Protein AF-A0A024GS04-F1 (afdb_monomer_lite)

Organism: NCBI:txid65357

Foldseek 3Di:
DDDDDPPPPPPDPPPPPPCPVCLVVVLVVCCVPDCVVVVLVVLLVVLCVVVCLVVQLVVVVVVVCVVCPVDPDPPDPCVVSVPSNDRPVVSVVVSVVSSVVSSVVVVVVVVVVVVVPPPD

InterPro domains:
  IPR018783 Transcription factor, enhancer of yellow 2 [PF10163] (27-103)
  IPR038212 Transcription factor EnY2 superfamily [G3DSA:1.10.246.140] (15-108)

Secondary structure (DSSP, 8-state):
--------------TTTTSSTTHHHHHHHHHHHSTHHHHHHHHHHHHHHHTTHHHHHHHHHHHHHHHHTT-S---S-GGGHHHH-PPPHHHHHHHHHHHHHHHHHHHHHHHHHHHTTTT-

Structure (mmCIF, N/CA/C/O backbone):
data_AF-A0A024GS04-F1
#
_entry.id   AF-A0A024GS04-F1
#
loop_
_atom_site.group_PDB
_atom_site.id
_atom_site.type_symbol
_atom_site.label_atom_id
_atom_site.label_alt_id
_atom_site.label_comp_id
_atom_site.label_asym_id
_atom_site.label_entity_id
_atom_site.label_seq_id
_atom_site.pdbx_PDB_ins_code
_atom_site.Cartn_x
_atom_site.Cartn_y
_atom_site.Cartn_z
_atom_site.occupancy
_atom_site.B_iso_or_equiv
_atom_site.auth_seq_id
_atom_site.auth_comp_id
_atom_site.auth_asym_id
_atom_site.auth_atom_id
_atom_site.pdbx_PDB_model_num
ATOM 1 N N . MET A 1 1 ? 59.635 -40.521 -28.221 1.00 44.81 1 MET A N 1
ATOM 2 C CA . MET A 1 1 ? 59.311 -39.357 -29.072 1.00 44.81 1 MET A CA 1
ATOM 3 C C . MET A 1 1 ? 57.900 -38.934 -28.701 1.00 44.81 1 MET A C 1
ATOM 5 O O . MET A 1 1 ? 56.930 -39.487 -29.200 1.00 44.81 1 MET A O 1
ATOM 9 N N . GLU A 1 2 ? 57.829 -38.079 -27.688 1.00 46.34 2 GLU A N 1
ATOM 10 C CA . GLU A 1 2 ? 56.611 -37.582 -27.050 1.00 46.34 2 GLU A CA 1
ATOM 11 C C . GLU A 1 2 ? 55.987 -36.478 -27.910 1.00 46.34 2 GLU A C 1
ATOM 13 O O . GLU A 1 2 ? 56.706 -35.648 -28.467 1.00 46.34 2 GLU A O 1
ATOM 18 N N . ARG A 1 3 ? 54.655 -36.439 -28.002 1.00 50.28 3 ARG A N 1
ATOM 19 C CA . ARG A 1 3 ? 53.921 -35.240 -28.424 1.00 50.28 3 ARG A CA 1
ATOM 20 C C . ARG A 1 3 ? 52.741 -35.033 -27.483 1.00 50.28 3 ARG A C 1
ATOM 22 O O . ARG A 1 3 ? 51.678 -35.614 -27.665 1.00 50.28 3 ARG A O 1
ATOM 29 N N . ASN A 1 4 ? 52.986 -34.211 -26.468 1.00 45.47 4 ASN A N 1
ATOM 30 C CA . ASN A 1 4 ? 51.971 -33.580 -25.635 1.00 45.47 4 ASN A CA 1
ATOM 31 C C . ASN A 1 4 ? 51.207 -32.555 -26.486 1.00 45.47 4 ASN A C 1
ATOM 33 O O . ASN A 1 4 ? 51.800 -31.591 -26.966 1.00 45.47 4 ASN A O 1
ATOM 37 N N . LEU A 1 5 ? 49.903 -32.756 -26.672 1.00 49.78 5 LEU A N 1
ATOM 38 C CA . LEU A 1 5 ? 48.984 -31.735 -27.175 1.00 49.78 5 LEU A CA 1
ATOM 39 C C . LEU A 1 5 ? 48.305 -31.090 -25.966 1.00 49.78 5 LEU A C 1
ATOM 41 O O . LEU A 1 5 ? 47.252 -31.533 -25.518 1.00 49.78 5 LEU A O 1
ATOM 45 N N . ALA A 1 6 ? 48.940 -30.056 -25.417 1.00 47.25 6 ALA A N 1
ATOM 46 C CA . ALA A 1 6 ? 48.275 -29.135 -24.510 1.00 47.25 6 ALA A CA 1
ATOM 47 C C . ALA A 1 6 ? 47.351 -28.240 -25.352 1.00 47.25 6 ALA A C 1
ATOM 49 O O . ALA A 1 6 ? 47.810 -27.322 -26.028 1.00 47.25 6 ALA A O 1
ATOM 50 N N . MET A 1 7 ? 46.050 -28.542 -25.359 1.00 47.78 7 MET A N 1
ATOM 51 C CA . MET A 1 7 ? 45.036 -27.569 -25.765 1.00 47.78 7 MET A CA 1
ATOM 52 C C . MET A 1 7 ? 44.934 -26.530 -24.653 1.00 47.78 7 MET A C 1
ATOM 54 O O . MET A 1 7 ? 44.367 -26.772 -23.591 1.00 47.78 7 MET A O 1
ATOM 58 N N . GLU A 1 8 ? 45.530 -25.375 -24.911 1.00 43.69 8 GLU A N 1
ATOM 59 C CA . GLU A 1 8 ? 45.359 -24.156 -24.138 1.00 43.69 8 GLU A CA 1
ATOM 60 C C . GLU A 1 8 ? 43.928 -23.643 -24.375 1.00 43.69 8 GLU A C 1
ATOM 62 O O . GLU A 1 8 ? 43.640 -22.924 -25.335 1.00 43.69 8 GLU A O 1
ATOM 67 N N . SER A 1 9 ? 42.994 -24.081 -23.530 1.00 41.69 9 SER A N 1
ATOM 68 C CA . SER A 1 9 ? 41.671 -23.471 -23.430 1.00 41.69 9 SER A CA 1
ATOM 69 C C . SER A 1 9 ? 41.853 -22.052 -22.906 1.00 41.69 9 SER A C 1
ATOM 71 O O . SER A 1 9 ? 42.045 -21.837 -21.713 1.00 41.69 9 SER A O 1
ATOM 73 N N . LYS A 1 10 ? 41.823 -21.075 -23.816 1.00 41.59 10 LYS A N 1
ATOM 74 C CA . LYS A 1 10 ? 41.684 -19.658 -23.480 1.00 41.59 10 LYS A CA 1
ATOM 75 C C . LYS A 1 10 ? 40.369 -19.471 -22.729 1.00 41.59 10 LYS A C 1
ATOM 77 O O . LYS A 1 10 ? 39.312 -19.334 -23.340 1.00 41.59 10 LYS A O 1
ATOM 82 N N . GLU A 1 11 ? 40.444 -19.458 -21.406 1.00 42.25 11 GLU A N 1
ATOM 83 C CA . GLU A 1 11 ? 39.394 -18.920 -20.556 1.00 42.25 11 GLU A CA 1
ATOM 84 C C . GLU A 1 11 ? 39.272 -17.425 -20.873 1.00 42.25 11 GLU A C 1
ATOM 86 O O . GLU A 1 11 ? 40.066 -16.591 -20.438 1.00 42.25 11 GLU A O 1
ATOM 91 N N . HIS A 1 12 ? 38.297 -17.075 -21.709 1.00 39.81 12 HIS A N 1
ATOM 92 C CA . HIS A 1 12 ? 37.777 -15.718 -21.720 1.00 39.81 12 HIS A CA 1
ATOM 93 C C . HIS A 1 12 ? 37.108 -15.477 -20.365 1.00 39.81 12 HIS A C 1
ATOM 95 O O . HIS A 1 12 ? 36.200 -16.231 -20.011 1.00 39.81 12 HIS A O 1
ATOM 101 N N . PRO A 1 13 ? 37.509 -14.449 -19.597 1.00 42.88 13 PRO A N 1
ATOM 102 C CA . PRO A 1 13 ? 36.756 -14.075 -18.420 1.00 42.88 13 PRO A CA 1
ATOM 103 C C . PRO A 1 13 ? 35.409 -13.540 -18.905 1.00 42.88 13 PRO A C 1
ATOM 105 O O . PRO A 1 13 ? 35.319 -12.467 -19.503 1.00 42.88 13 PRO A O 1
ATOM 108 N N . THR A 1 14 ? 34.363 -14.332 -18.688 1.00 46.50 14 THR A N 1
ATOM 109 C CA . THR A 1 14 ? 32.972 -13.975 -18.944 1.00 46.50 14 THR A CA 1
ATOM 110 C C . THR A 1 14 ? 32.649 -12.691 -18.180 1.00 46.50 14 THR A C 1
ATOM 112 O O . THR A 1 14 ? 32.398 -12.698 -16.975 1.00 46.50 14 THR A O 1
ATOM 115 N N . SER A 1 15 ? 32.669 -11.565 -18.892 1.00 45.34 15 SER A N 1
ATOM 116 C CA . SER A 1 15 ? 32.318 -10.226 -18.411 1.00 45.34 15 SER A CA 1
ATOM 117 C C . SER A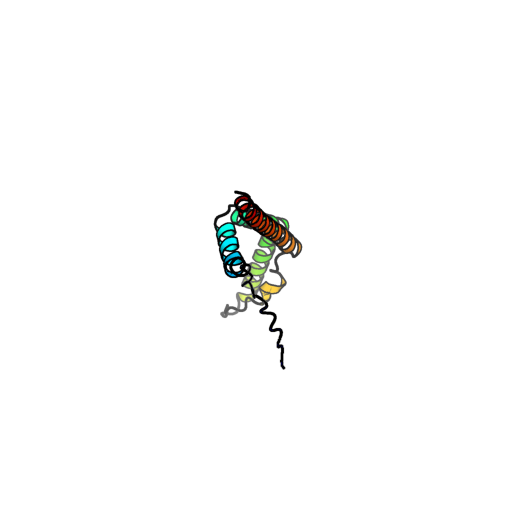 1 15 ? 30.797 -10.084 -18.212 1.00 45.34 15 SER A C 1
ATOM 119 O O . SER A 1 15 ? 30.175 -9.184 -18.769 1.00 45.34 15 SER A O 1
ATOM 121 N N . HIS A 1 16 ? 30.177 -10.975 -17.433 1.00 48.06 16 HIS A N 1
ATOM 122 C CA . HIS A 1 16 ? 28.743 -10.904 -17.111 1.00 48.06 16 HIS A CA 1
ATOM 123 C C . HIS A 1 16 ? 28.425 -10.587 -15.642 1.00 48.06 16 HIS A C 1
ATOM 125 O O . HIS A 1 16 ? 27.264 -10.378 -15.320 1.00 48.06 16 HIS A O 1
ATOM 131 N N . ASN A 1 17 ? 29.415 -10.443 -14.755 1.00 45.88 17 ASN A N 1
ATOM 132 C CA . ASN A 1 17 ? 29.158 -10.372 -13.305 1.00 45.88 17 ASN A CA 1
ATOM 133 C C . ASN A 1 17 ? 29.245 -8.977 -12.656 1.00 45.88 17 ASN A C 1
ATOM 135 O O . ASN A 1 17 ? 29.258 -8.876 -11.433 1.00 45.88 17 ASN A O 1
ATOM 139 N N . LEU A 1 18 ? 29.288 -7.888 -13.432 1.00 43.50 18 LEU A N 1
ATOM 140 C CA . LEU A 1 18 ? 29.292 -6.521 -12.873 1.00 43.50 18 LEU A CA 1
ATOM 141 C C . LEU A 1 18 ? 27.911 -5.841 -12.877 1.00 43.50 18 LEU A C 1
ATOM 143 O O . LEU A 1 18 ? 27.774 -4.754 -12.321 1.00 43.50 18 LEU A O 1
ATOM 147 N N . CYS A 1 19 ? 26.887 -6.452 -13.485 1.00 52.09 19 CYS A N 1
ATOM 148 C CA . CYS A 1 19 ? 25.543 -5.864 -13.551 1.00 52.09 19 CYS A CA 1
ATOM 149 C C . CYS A 1 19 ? 24.694 -6.158 -12.296 1.00 52.09 19 CYS A C 1
ATOM 151 O O . CYS A 1 19 ? 23.888 -5.319 -11.891 1.00 52.09 19 CYS A O 1
ATOM 153 N N . ASP A 1 20 ? 24.903 -7.308 -11.646 1.00 56.53 20 ASP A N 1
ATOM 154 C CA . ASP A 1 20 ? 23.989 -7.801 -10.605 1.00 56.53 20 ASP A CA 1
ATOM 155 C C . ASP A 1 20 ? 24.212 -7.185 -9.221 1.00 56.53 20 ASP A C 1
ATOM 157 O O . ASP A 1 20 ? 23.252 -6.933 -8.490 1.00 56.53 20 ASP A O 1
ATOM 161 N N . THR A 1 21 ? 25.454 -6.867 -8.850 1.00 60.59 21 THR A N 1
ATOM 162 C CA . THR A 1 21 ? 25.773 -6.337 -7.513 1.00 60.59 21 THR A CA 1
ATOM 163 C C . THR A 1 21 ? 25.258 -4.914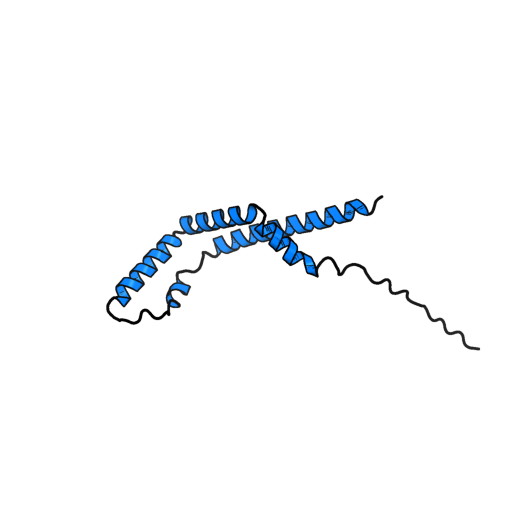 -7.269 1.00 60.59 21 THR A C 1
ATOM 165 O O . THR A 1 21 ? 25.076 -4.535 -6.113 1.00 60.59 21 THR A O 1
ATOM 168 N N . ASP A 1 22 ? 24.947 -4.146 -8.322 1.00 73.94 22 ASP A N 1
ATOM 169 C CA . ASP A 1 22 ? 24.417 -2.774 -8.214 1.00 73.94 22 ASP A CA 1
ATOM 170 C C . ASP A 1 22 ? 22.939 -2.648 -8.646 1.00 73.94 22 ASP A C 1
ATOM 172 O O . ASP A 1 22 ? 22.344 -1.568 -8.591 1.00 73.94 22 ASP A O 1
ATOM 176 N N . LEU A 1 23 ? 22.283 -3.742 -9.050 1.00 81.88 23 LEU A N 1
ATOM 177 C CA . LEU A 1 23 ? 20.903 -3.682 -9.540 1.00 81.88 23 LEU A CA 1
ATOM 178 C C . LEU A 1 23 ? 19.909 -3.308 -8.430 1.00 81.88 23 LEU A C 1
ATOM 180 O O . LEU A 1 23 ? 19.104 -2.388 -8.598 1.00 81.88 23 LEU A O 1
ATOM 184 N N . ALA A 1 24 ? 19.981 -3.970 -7.274 1.00 83.81 24 ALA A N 1
ATOM 185 C CA . ALA A 1 24 ? 19.060 -3.718 -6.164 1.00 83.81 24 ALA A CA 1
ATOM 186 C C . ALA A 1 24 ? 19.180 -2.290 -5.580 1.00 83.81 24 ALA A C 1
ATOM 188 O O . ALA A 1 24 ? 18.142 -1.630 -5.424 1.00 83.81 24 ALA A O 1
ATOM 189 N N . PRO A 1 25 ? 20.386 -1.738 -5.319 1.00 87.75 25 PRO A N 1
ATOM 190 C CA . PRO A 1 25 ? 20.543 -0.337 -4.922 1.00 87.75 25 PRO A CA 1
ATOM 191 C C . PRO A 1 25 ? 20.007 0.649 -5.967 1.00 87.75 25 PRO A C 1
ATOM 193 O O . PRO A 1 25 ? 19.317 1.612 -5.614 1.00 87.75 25 PRO A O 1
ATOM 196 N N . ARG A 1 26 ? 20.256 0.405 -7.261 1.00 86.75 26 ARG A N 1
ATOM 197 C CA . ARG A 1 26 ? 19.763 1.256 -8.357 1.00 86.75 26 ARG A CA 1
ATOM 198 C C . ARG A 1 26 ? 18.243 1.227 -8.478 1.00 86.75 26 ARG A C 1
ATOM 200 O O . ARG A 1 26 ? 17.634 2.292 -8.605 1.00 86.75 26 ARG A O 1
ATOM 207 N N . LEU A 1 27 ? 17.626 0.048 -8.403 1.00 88.62 27 LEU A N 1
ATOM 208 C CA . LEU A 1 27 ? 16.169 -0.112 -8.395 1.00 88.62 27 LEU A CA 1
ATOM 209 C C . LEU A 1 27 ? 15.548 0.562 -7.173 1.00 88.62 27 LEU A C 1
ATOM 211 O O . LEU A 1 27 ? 14.568 1.290 -7.313 1.00 88.62 27 LEU A O 1
ATOM 215 N N . THR A 1 28 ? 16.162 0.403 -5.999 1.00 89.56 28 THR A N 1
ATOM 216 C CA . THR A 1 28 ? 15.726 1.071 -4.767 1.00 89.56 28 THR A CA 1
ATOM 217 C C . THR A 1 28 ? 15.777 2.585 -4.929 1.00 89.56 28 THR A C 1
ATOM 219 O O . THR A 1 28 ? 14.782 3.267 -4.687 1.00 89.56 28 THR A O 1
ATOM 222 N N . ARG A 1 29 ? 16.899 3.136 -5.410 1.00 90.06 2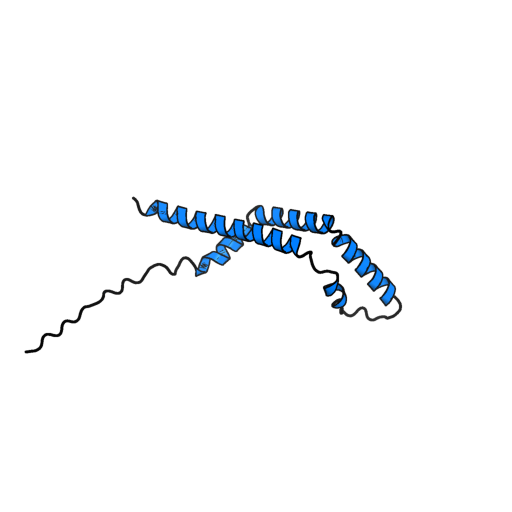9 ARG A N 1
ATOM 223 C CA . ARG A 1 29 ? 17.025 4.575 -5.673 1.00 90.06 29 ARG A CA 1
ATOM 224 C C . ARG A 1 29 ? 15.968 5.049 -6.670 1.00 90.06 29 ARG A C 1
ATOM 226 O O . ARG A 1 29 ? 15.295 6.034 -6.385 1.00 90.06 29 ARG A O 1
ATOM 233 N N . ARG A 1 30 ? 15.781 4.347 -7.794 1.00 89.62 30 ARG A N 1
ATOM 234 C CA . ARG A 1 30 ? 14.747 4.681 -8.790 1.00 89.62 30 ARG A CA 1
ATOM 235 C C . ARG A 1 30 ? 13.347 4.644 -8.200 1.00 89.62 30 ARG A C 1
ATOM 237 O O . ARG A 1 30 ? 12.555 5.538 -8.465 1.00 89.62 30 ARG A O 1
ATOM 244 N N . PHE A 1 31 ? 13.036 3.641 -7.390 1.00 91.75 31 PHE A N 1
ATOM 245 C CA . PHE A 1 31 ? 11.746 3.548 -6.726 1.00 91.75 31 PHE A CA 1
ATOM 246 C C . PHE A 1 31 ? 11.513 4.747 -5.800 1.00 91.75 31 PHE A C 1
ATOM 248 O O . PHE A 1 31 ? 10.460 5.381 -5.874 1.00 91.75 31 PHE A O 1
ATOM 255 N N . LEU A 1 32 ? 12.516 5.098 -4.987 1.00 89.88 32 LEU A N 1
ATOM 256 C CA . LEU A 1 32 ? 12.460 6.213 -4.042 1.00 89.88 32 LEU A CA 1
ATOM 257 C C . LEU A 1 32 ? 12.335 7.582 -4.722 1.00 89.88 32 LEU A C 1
ATOM 259 O O . LEU A 1 32 ? 11.665 8.451 -4.166 1.00 89.88 32 LEU A O 1
ATOM 263 N N . THR A 1 33 ? 12.968 7.781 -5.883 1.00 90.56 33 THR A N 1
ATOM 264 C CA . THR A 1 33 ? 12.903 9.043 -6.640 1.00 90.56 33 THR A CA 1
ATOM 265 C C . THR A 1 33 ? 11.733 9.107 -7.620 1.00 90.56 33 THR A C 1
ATOM 267 O O . THR A 1 33 ? 11.369 10.192 -8.066 1.00 90.56 33 THR A O 1
ATOM 270 N N . SER A 1 34 ? 11.123 7.972 -7.963 1.00 90.31 34 SER A N 1
ATOM 271 C CA . SER A 1 34 ? 9.935 7.930 -8.815 1.00 90.31 34 SER A CA 1
ATOM 272 C C . SER A 1 34 ? 8.665 8.339 -8.062 1.00 90.31 34 SER A C 1
ATOM 274 O O . SER A 1 34 ? 8.530 8.144 -6.852 1.00 90.31 34 SER A O 1
ATOM 276 N N . ASN A 1 35 ? 7.649 8.780 -8.809 1.00 93.50 35 ASN A N 1
ATOM 277 C CA . ASN A 1 35 ? 6.309 8.987 -8.253 1.00 93.50 35 ASN A CA 1
ATOM 278 C C . ASN A 1 35 ? 5.623 7.662 -7.842 1.00 93.50 35 ASN A C 1
ATOM 280 O O . ASN A 1 35 ? 4.587 7.674 -7.177 1.00 93.50 35 ASN A O 1
ATOM 284 N N . LYS A 1 36 ? 6.192 6.499 -8.202 1.00 92.88 36 LYS A N 1
ATOM 285 C CA . LYS A 1 36 ? 5.587 5.186 -7.936 1.00 92.88 36 LYS A CA 1
ATOM 286 C C . LYS A 1 36 ? 5.436 4.921 -6.442 1.00 92.88 36 LYS A C 1
ATOM 288 O O . LYS A 1 36 ? 4.404 4.405 -6.022 1.00 92.88 36 LYS A O 1
ATOM 293 N N . ARG A 1 37 ? 6.408 5.336 -5.623 1.00 91.94 37 ARG A N 1
ATOM 294 C CA . ARG A 1 37 ? 6.319 5.227 -4.160 1.00 91.94 37 ARG A CA 1
ATOM 295 C C . ARG A 1 37 ? 5.124 6.001 -3.601 1.00 91.94 37 ARG A C 1
ATOM 297 O O . ARG A 1 37 ? 4.412 5.483 -2.743 1.00 91.94 37 ARG A O 1
ATOM 304 N N . LEU A 1 38 ? 4.901 7.229 -4.075 1.00 94.19 38 LEU A N 1
ATOM 305 C CA . LEU A 1 38 ? 3.773 8.059 -3.641 1.00 94.19 38 LEU A CA 1
ATOM 306 C C . LEU A 1 38 ? 2.439 7.453 -4.084 1.00 94.19 38 LEU A C 1
ATOM 308 O O . LEU A 1 38 ? 1.518 7.372 -3.277 1.00 94.19 38 LEU A O 1
ATOM 312 N N . GLN A 1 39 ? 2.367 6.950 -5.318 1.00 95.88 39 GLN A N 1
ATOM 313 C CA . GLN A 1 39 ? 1.188 6.250 -5.831 1.00 95.88 39 GLN A CA 1
ATOM 314 C C . GLN A 1 39 ? 0.852 5.000 -5.009 1.00 95.88 39 GLN A C 1
ATOM 316 O O . GLN A 1 39 ? -0.293 4.827 -4.608 1.00 95.88 39 GLN A O 1
ATOM 321 N N . LEU A 1 40 ? 1.840 4.148 -4.708 1.00 95.50 40 LEU A N 1
ATOM 322 C CA . LEU A 1 40 ? 1.622 2.944 -3.899 1.00 95.50 40 LEU A CA 1
ATOM 323 C C . LEU A 1 40 ? 1.241 3.278 -2.455 1.00 95.50 40 LEU A C 1
ATOM 325 O O . LEU A 1 40 ? 0.394 2.605 -1.877 1.00 95.50 40 LEU A O 1
ATOM 329 N N . LYS A 1 41 ? 1.811 4.345 -1.882 1.00 94.25 41 LYS A N 1
ATOM 330 C CA . LYS A 1 41 ? 1.399 4.849 -0.565 1.00 94.25 41 LYS A CA 1
ATOM 331 C C . LYS A 1 41 ? -0.056 5.330 -0.576 1.00 94.25 41 LYS A C 1
ATOM 333 O O . LYS A 1 41 ? -0.781 5.070 0.381 1.00 94.25 41 LYS A O 1
ATOM 338 N N . GLY A 1 42 ? -0.468 6.031 -1.634 1.00 96.12 42 GLY A N 1
ATOM 339 C CA . GLY A 1 42 ? -1.851 6.468 -1.833 1.00 96.12 42 GLY A CA 1
ATOM 340 C C . GLY A 1 42 ? -2.810 5.284 -1.917 1.00 96.12 42 GLY A C 1
ATOM 341 O O . GLY A 1 42 ? -3.755 5.221 -1.139 1.00 96.12 42 GLY A O 1
ATOM 342 N N . LEU A 1 43 ? -2.490 4.310 -2.770 1.00 95.62 43 LEU A N 1
ATOM 343 C CA . LEU A 1 43 ? -3.270 3.085 -2.933 1.00 95.62 43 LEU A CA 1
ATOM 344 C C . LEU A 1 43 ? -3.393 2.293 -1.626 1.00 95.62 43 LEU A C 1
ATOM 346 O O . LEU A 1 43 ? -4.487 1.881 -1.264 1.00 95.62 43 LEU A O 1
ATOM 350 N N . LEU A 1 44 ? -2.291 2.101 -0.889 1.00 95.31 44 LEU A N 1
ATOM 351 C CA . LEU A 1 44 ? -2.337 1.432 0.414 1.00 95.31 44 LEU A CA 1
ATOM 352 C C . LEU A 1 44 ? -3.328 2.138 1.343 1.00 95.31 44 LEU A C 1
ATOM 354 O O . LEU A 1 44 ? -4.163 1.488 1.960 1.00 95.31 44 LEU A O 1
ATOM 358 N N . LYS A 1 45 ? -3.254 3.471 1.432 1.00 94.94 45 LYS A N 1
ATOM 359 C CA . LYS A 1 45 ? -4.157 4.250 2.283 1.00 94.94 45 LYS A CA 1
ATOM 360 C C . LYS A 1 45 ? -5.617 4.087 1.855 1.00 94.94 45 LYS A C 1
ATOM 362 O O . LYS A 1 45 ? -6.462 3.899 2.720 1.00 94.94 45 LYS A O 1
ATOM 367 N N . GLU A 1 46 ? -5.896 4.158 0.558 1.00 96.44 46 GLU A N 1
ATOM 368 C CA . GLU A 1 46 ? -7.235 3.961 -0.007 1.00 96.44 46 GLU A CA 1
ATOM 369 C C . GLU A 1 46 ? -7.793 2.586 0.368 1.00 96.44 46 GLU A C 1
ATOM 371 O O . GLU A 1 46 ? -8.839 2.515 1.006 1.00 96.44 46 GLU A O 1
ATOM 376 N N . ARG A 1 47 ? -7.039 1.508 0.120 1.00 95.75 47 ARG A N 1
ATOM 377 C CA . ARG A 1 47 ? -7.455 0.150 0.495 1.00 95.75 47 ARG A CA 1
ATOM 378 C C . ARG A 1 47 ? -7.684 0.003 1.994 1.00 95.75 47 ARG A C 1
ATOM 380 O O . ARG A 1 47 ? -8.691 -0.555 2.410 1.00 95.75 47 ARG A O 1
ATOM 387 N N . LEU A 1 48 ? -6.782 0.516 2.829 1.00 93.69 48 LEU A N 1
ATOM 388 C CA . LEU A 1 48 ? -6.948 0.442 4.285 1.00 93.69 48 LEU A CA 1
ATOM 389 C C . LEU A 1 48 ? -8.208 1.174 4.776 1.00 93.69 48 LEU A C 1
ATOM 391 O O . LEU A 1 48 ? -8.791 0.750 5.770 1.00 93.69 48 LEU A O 1
ATOM 395 N N . ILE A 1 49 ? -8.626 2.244 4.094 1.00 93.88 49 ILE A N 1
ATOM 396 C CA . ILE A 1 49 ? -9.892 2.938 4.371 1.00 93.88 49 ILE A CA 1
ATOM 397 C C . ILE A 1 49 ? -11.079 2.101 3.881 1.00 93.88 49 ILE A C 1
ATOM 399 O O . ILE A 1 49 ? -12.026 1.909 4.635 1.00 93.88 49 ILE A O 1
ATOM 403 N N . GLU A 1 50 ? -11.027 1.572 2.656 1.00 94.62 50 GLU A N 1
ATOM 404 C CA . GLU A 1 50 ? -12.100 0.741 2.081 1.00 94.62 50 GLU A CA 1
ATOM 405 C C . GLU A 1 50 ? -12.412 -0.487 2.943 1.00 94.62 50 GLU A C 1
ATOM 407 O O . GLU A 1 50 ? -13.575 -0.821 3.155 1.00 94.62 50 GLU A O 1
ATOM 412 N N . TYR A 1 51 ? -11.380 -1.136 3.486 1.00 92.44 51 TYR A N 1
ATOM 413 C CA . TYR A 1 51 ? -11.538 -2.282 4.382 1.00 92.44 51 TYR A CA 1
ATOM 414 C C . TYR A 1 51 ? -11.881 -1.891 5.829 1.00 92.44 51 TYR A C 1
ATOM 416 O O . TYR A 1 51 ? -11.966 -2.770 6.685 1.00 92.44 51 TYR A O 1
ATOM 424 N N . GLY A 1 52 ? -12.033 -0.597 6.136 1.00 91.44 52 GLY A N 1
ATOM 425 C CA . GLY A 1 52 ? -12.280 -0.107 7.496 1.00 91.44 52 GLY A CA 1
ATOM 426 C C . GLY A 1 52 ? -11.163 -0.457 8.484 1.00 91.44 52 GLY A C 1
ATOM 427 O O . GLY A 1 52 ? -11.386 -0.507 9.694 1.00 91.44 52 GLY A O 1
ATOM 428 N N . TRP A 1 53 ? -9.954 -0.743 7.987 1.00 91.69 53 TRP A N 1
ATOM 429 C CA . TRP A 1 53 ? -8.841 -1.206 8.812 1.00 91.69 53 TRP A CA 1
ATOM 430 C C . TRP A 1 53 ? -8.418 -0.119 9.801 1.00 91.69 53 TRP A C 1
ATOM 432 O O . TRP A 1 53 ? -8.208 -0.398 10.977 1.00 91.69 53 TRP A O 1
ATOM 442 N N . ILE A 1 54 ? -8.365 1.142 9.357 1.00 88.62 54 ILE A N 1
ATOM 443 C CA . ILE A 1 54 ? -7.990 2.281 10.210 1.00 88.62 54 ILE A CA 1
ATOM 444 C C . ILE A 1 54 ? -8.976 2.437 11.377 1.00 88.62 54 ILE A C 1
ATOM 446 O O . ILE A 1 54 ? -8.569 2.692 12.513 1.00 88.62 54 ILE A O 1
ATOM 450 N N . GLU A 1 55 ? -10.267 2.290 11.108 1.00 90.12 55 GLU A N 1
ATOM 451 C CA . GLU A 1 55 ? -11.345 2.343 12.090 1.00 90.12 55 GLU A CA 1
ATOM 452 C C . GLU A 1 55 ? -11.253 1.163 13.063 1.00 90.12 55 GLU A C 1
ATOM 454 O O . GLU A 1 55 ? -11.370 1.373 14.270 1.00 90.12 55 GLU A O 1
ATOM 459 N N . GLY A 1 56 ? -10.949 -0.038 12.561 1.00 88.19 56 GLY A N 1
ATOM 460 C CA . GLY A 1 56 ? -10.692 -1.229 13.373 1.00 88.19 56 GL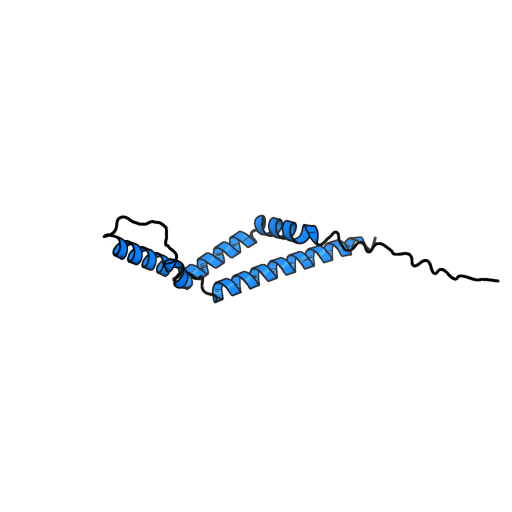Y A CA 1
ATOM 461 C C . GLY A 1 56 ? -9.546 -1.029 14.368 1.00 88.19 56 GLY A C 1
ATOM 462 O O . GLY A 1 56 ? -9.727 -1.253 15.565 1.00 88.19 56 GLY A O 1
ATOM 463 N N . ILE A 1 57 ? -8.402 -0.499 13.913 1.00 86.75 57 ILE A N 1
ATOM 464 C CA . ILE A 1 57 ? -7.270 -0.154 14.793 1.00 86.75 57 ILE A CA 1
ATOM 465 C C . ILE A 1 57 ? -7.685 0.869 15.852 1.00 86.75 57 ILE A C 1
ATOM 467 O O . ILE A 1 57 ? -7.364 0.718 17.030 1.00 86.75 57 ILE A O 1
ATOM 471 N N . LYS A 1 58 ? -8.404 1.928 15.455 1.00 86.94 58 LYS A N 1
ATOM 472 C CA . LYS A 1 58 ? -8.864 2.967 16.391 1.00 86.94 58 LYS A CA 1
ATOM 473 C C . LYS A 1 58 ? -9.798 2.395 17.458 1.00 86.94 58 LYS A C 1
ATOM 475 O O . LYS A 1 58 ? -9.650 2.749 18.627 1.00 86.94 58 LYS A O 1
ATOM 480 N N . ALA A 1 59 ? -10.738 1.534 17.068 1.00 86.44 59 ALA A N 1
ATOM 481 C CA . ALA A 1 59 ? -11.664 0.881 17.985 1.00 86.44 59 ALA A CA 1
ATOM 482 C C . ALA A 1 59 ? -10.916 -0.013 18.982 1.00 86.44 59 ALA A C 1
ATOM 484 O O . ALA A 1 59 ? -11.133 0.110 20.185 1.00 86.44 59 ALA A O 1
ATOM 485 N N . GLN A 1 60 ? -9.960 -0.810 18.503 1.00 84.00 60 GLN A N 1
ATOM 486 C CA . GLN A 1 60 ? -9.149 -1.679 19.353 1.00 84.00 60 GLN A CA 1
ATOM 487 C C . GLN A 1 60 ? -8.273 -0.886 20.334 1.00 84.00 60 GLN A C 1
ATOM 489 O O . GLN A 1 60 ? -8.194 -1.217 21.514 1.00 84.00 60 GLN A O 1
ATOM 494 N N . CYS A 1 61 ? -7.642 0.200 19.880 1.00 83.31 61 CYS A N 1
ATOM 495 C CA . CYS A 1 61 ? -6.883 1.091 20.759 1.00 83.31 61 CYS A CA 1
ATOM 496 C C . CYS A 1 61 ? -7.769 1.718 21.844 1.00 83.31 61 CYS A C 1
ATOM 498 O O . CYS A 1 61 ? -7.319 1.900 22.977 1.00 83.31 61 CYS A O 1
ATOM 500 N N . LYS A 1 62 ? -9.019 2.055 21.509 1.00 84.81 62 LYS A N 1
ATOM 501 C CA . LYS A 1 62 ? -9.989 2.589 22.468 1.00 84.81 62 LYS A CA 1
ATOM 502 C C . LYS A 1 62 ? -10.390 1.532 23.500 1.00 84.81 62 LYS A C 1
ATOM 504 O O . LYS A 1 62 ? -10.301 1.808 24.688 1.00 84.81 62 LYS A O 1
ATOM 509 N N . GLU A 1 63 ? -10.742 0.329 23.059 1.00 83.31 63 GLU A N 1
ATOM 510 C CA . GLU A 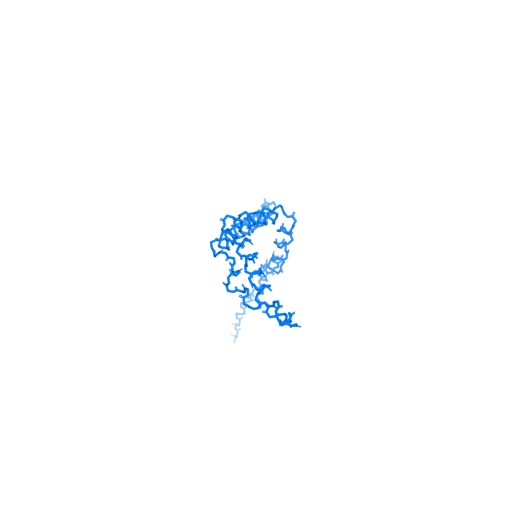1 63 ? -11.076 -0.795 23.944 1.00 83.31 63 GLU A CA 1
ATOM 511 C C . GLU A 1 63 ? -9.918 -1.137 24.888 1.00 83.31 63 GLU A C 1
ATOM 513 O O . GLU A 1 63 ? -10.110 -1.304 26.093 1.00 83.31 63 GLU A O 1
ATOM 518 N N . MET A 1 64 ? -8.692 -1.163 24.359 1.00 80.25 64 MET A N 1
ATOM 519 C CA . MET A 1 64 ? -7.491 -1.365 25.157 1.00 80.25 64 MET A CA 1
ATOM 520 C C . MET A 1 64 ? -7.373 -0.271 26.225 1.00 80.25 64 MET A C 1
ATOM 522 O O . MET A 1 64 ? -7.237 -0.571 27.407 1.00 80.25 64 MET A O 1
ATOM 526 N N . LYS A 1 65 ? -7.510 1.002 25.843 1.00 78.38 65 LYS A N 1
ATOM 527 C CA . LYS A 1 65 ? -7.474 2.121 26.791 1.00 78.38 65 LYS A CA 1
ATOM 528 C C . LYS A 1 65 ? -8.524 1.982 27.902 1.00 78.38 65 LYS A C 1
ATOM 530 O O . LYS A 1 65 ? -8.170 2.155 29.065 1.00 78.38 65 LYS A O 1
ATOM 535 N N . ASP A 1 66 ? -9.762 1.643 27.553 1.00 78.81 66 ASP A N 1
ATOM 536 C CA . ASP A 1 66 ? -10.877 1.499 28.500 1.00 78.81 66 ASP A CA 1
ATOM 537 C C . ASP A 1 66 ? -10.688 0.281 29.432 1.00 78.81 66 ASP A C 1
ATOM 539 O O . ASP A 1 66 ? -11.090 0.300 30.595 1.00 78.81 66 ASP A O 1
ATOM 543 N N . THR A 1 67 ? -10.003 -0.765 28.960 1.00 74.38 67 THR A N 1
ATOM 544 C CA . THR A 1 67 ? -9.661 -1.950 29.767 1.00 74.38 67 THR A CA 1
ATOM 545 C C . THR A 1 67 ? -8.529 -1.661 30.760 1.00 74.38 67 THR A C 1
ATOM 547 O O . THR A 1 67 ? -8.531 -2.166 31.882 1.00 74.38 67 THR A O 1
ATOM 550 N N . PHE A 1 68 ? -7.559 -0.824 30.378 1.00 70.62 68 PHE A N 1
ATOM 551 C CA . PHE A 1 68 ? -6.363 -0.541 31.181 1.00 70.62 68 PHE A CA 1
ATOM 552 C C . PHE A 1 68 ? -6.499 0.649 32.145 1.00 70.62 68 PHE A C 1
ATOM 554 O O . PHE A 1 68 ? -5.603 0.863 32.963 1.00 70.62 68 PHE A O 1
ATOM 561 N N . THR A 1 69 ? -7.613 1.391 32.140 1.00 59.72 69 THR A N 1
ATOM 562 C CA . THR A 1 69 ? -7.851 2.538 33.046 1.00 59.72 69 THR A CA 1
ATOM 563 C C . THR A 1 69 ? -7.859 2.224 34.557 1.00 59.72 69 THR A C 1
ATOM 565 O O . THR A 1 69 ? -8.039 3.138 35.356 1.00 59.72 69 THR A O 1
ATOM 568 N N . GLY A 1 70 ? -7.604 0.978 34.980 1.00 57.00 70 GLY A N 1
ATOM 569 C CA . GLY A 1 70 ? -7.442 0.580 36.386 1.00 57.00 70 GLY A CA 1
ATOM 570 C C . GLY A 1 70 ? -6.032 0.138 36.810 1.00 57.00 70 GLY A C 1
ATOM 571 O O . GLY A 1 70 ? -5.838 -0.195 37.976 1.00 57.00 70 GLY A O 1
ATOM 572 N N . THR A 1 71 ? -5.034 0.086 35.918 1.00 53.56 71 THR A N 1
ATOM 573 C CA . THR A 1 71 ? -3.698 -0.444 36.261 1.00 53.56 71 THR A CA 1
ATOM 574 C C . THR A 1 71 ? -2.591 0.406 35.640 1.00 53.56 71 THR A C 1
ATOM 576 O O . THR A 1 71 ? -2.463 0.500 34.424 1.00 53.56 71 THR A O 1
ATOM 579 N N . THR A 1 72 ? -1.761 1.016 36.489 1.00 55.56 72 THR A N 1
ATOM 580 C CA . THR A 1 72 ? -0.689 1.986 36.175 1.00 55.56 72 THR A CA 1
ATOM 581 C C . THR A 1 72 ? 0.517 1.396 35.413 1.00 55.56 72 THR A C 1
ATOM 583 O O . THR A 1 72 ? 1.639 1.872 35.554 1.00 55.56 72 THR A O 1
ATOM 586 N N . GLN A 1 73 ? 0.326 0.356 34.600 1.00 54.75 73 GLN A N 1
ATOM 587 C CA . GLN A 1 73 ? 1.372 -0.253 33.773 1.00 54.75 73 GLN A CA 1
ATOM 588 C C . GLN A 1 73 ? 0.930 -0.332 32.307 1.00 54.75 73 GLN A C 1
ATOM 590 O O . GLN A 1 73 ? 0.676 -1.402 31.765 1.00 54.75 73 GLN A O 1
ATOM 595 N N . MET A 1 74 ? 0.916 0.812 31.616 1.00 54.97 74 MET A N 1
ATOM 596 C CA . MET A 1 74 ? 1.039 0.831 30.150 1.00 54.97 74 MET A CA 1
ATOM 597 C C . MET A 1 74 ? 2.510 0.624 29.752 1.00 54.97 74 MET A C 1
ATOM 599 O O . MET A 1 74 ? 3.126 1.472 29.113 1.00 54.97 74 MET A O 1
ATOM 603 N N . THR A 1 75 ? 3.125 -0.487 30.152 1.00 50.09 75 THR A N 1
ATOM 604 C CA . THR A 1 75 ? 4.439 -0.872 29.623 1.00 50.09 75 THR A CA 1
ATOM 605 C C . THR A 1 75 ? 4.235 -1.791 28.428 1.00 50.09 75 THR A C 1
ATOM 607 O O . THR A 1 75 ? 4.071 -2.995 28.579 1.00 50.09 75 THR A O 1
ATOM 610 N N . ALA A 1 76 ? 4.228 -1.178 27.243 1.00 52.00 76 ALA A N 1
ATOM 611 C CA . ALA A 1 76 ? 4.779 -1.700 25.989 1.00 52.00 76 ALA A CA 1
ATOM 612 C C . ALA A 1 76 ? 4.310 -3.061 25.427 1.00 52.00 76 ALA A C 1
ATOM 614 O O . ALA A 1 76 ? 4.801 -3.458 24.374 1.00 52.00 76 ALA A O 1
ATOM 615 N N . ASN A 1 77 ? 3.337 -3.754 26.017 1.00 50.28 77 ASN A N 1
ATOM 616 C CA . ASN A 1 77 ? 2.859 -5.035 25.487 1.00 50.28 77 ASN A CA 1
ATOM 617 C C . ASN A 1 77 ? 1.673 -4.842 24.528 1.00 50.28 77 ASN A C 1
ATOM 619 O O . ASN A 1 77 ? 0.596 -5.400 24.709 1.00 50.28 77 ASN A O 1
ATOM 623 N N . CYS A 1 78 ? 1.900 -4.076 23.457 1.00 52.53 78 CYS A N 1
ATOM 624 C CA . CYS A 1 78 ? 0.994 -3.954 22.303 1.00 52.53 78 CYS A CA 1
ATOM 625 C C . CYS A 1 78 ? 0.952 -5.225 21.427 1.00 52.53 78 CYS A C 1
ATOM 627 O O . CYS A 1 78 ? 0.428 -5.200 20.316 1.00 52.53 78 CYS A O 1
ATOM 629 N N . SER A 1 79 ? 1.493 -6.351 21.894 1.00 52.44 79 SER A N 1
ATOM 630 C CA . SER A 1 79 ? 1.511 -7.616 21.154 1.00 52.44 79 SER A CA 1
ATOM 631 C C . SER A 1 79 ? 0.103 -8.133 20.821 1.00 52.44 79 SER A C 1
ATOM 633 O O . SER A 1 79 ? -0.057 -8.854 19.842 1.00 52.44 79 SER A O 1
ATOM 635 N N . SER A 1 80 ? -0.929 -7.733 21.575 1.00 52.88 80 SER A N 1
ATOM 636 C CA . SER A 1 80 ? -2.335 -8.084 21.311 1.00 52.88 80 SER A CA 1
ATOM 637 C C . SER A 1 80 ? -2.992 -7.266 20.191 1.00 52.88 80 SER A C 1
ATOM 639 O O . SER A 1 80 ? -3.969 -7.730 19.604 1.00 52.88 80 SER A O 1
ATOM 641 N N . LEU A 1 81 ? -2.441 -6.102 19.817 1.00 54.28 81 LEU A N 1
ATOM 642 C CA . LEU A 1 81 ? -2.872 -5.382 18.610 1.00 54.28 81 LEU A CA 1
ATOM 643 C C . LEU A 1 81 ? -2.537 -6.178 17.342 1.00 54.28 81 LEU A C 1
ATOM 645 O O . LEU A 1 81 ? -3.293 -6.142 16.380 1.00 54.28 81 LEU A O 1
ATOM 649 N N . SER A 1 82 ? -1.460 -6.966 17.374 1.00 54.66 82 SER A N 1
ATOM 650 C CA . SER A 1 82 ? -0.903 -7.699 16.229 1.00 54.66 82 SER A CA 1
ATOM 651 C C . SER A 1 82 ? -1.911 -8.574 15.466 1.00 54.66 82 SER A C 1
ATOM 653 O O . SER A 1 82 ? -1.875 -8.626 14.240 1.00 54.66 82 SER A O 1
ATOM 655 N N . VAL A 1 83 ? -2.838 -9.242 16.165 1.00 52.94 83 VAL A N 1
ATOM 656 C CA . VAL A 1 83 ? -3.726 -10.243 15.540 1.00 52.94 83 VAL A CA 1
ATOM 657 C C . VAL A 1 83 ? -4.876 -9.593 14.760 1.00 52.94 83 VAL A C 1
ATOM 659 O O . VAL A 1 83 ? -5.230 -10.062 13.682 1.00 52.94 83 VAL A O 1
ATOM 662 N N . VAL A 1 84 ? -5.425 -8.483 15.262 1.00 52.56 84 VAL A N 1
ATOM 663 C CA . VAL A 1 84 ? -6.527 -7.742 14.612 1.00 52.56 84 VAL A CA 1
ATOM 664 C C . VAL A 1 84 ? -5.990 -6.664 13.660 1.00 52.56 84 VAL A C 1
ATOM 666 O O . VAL A 1 84 ? -6.648 -6.301 12.691 1.00 52.56 84 VAL A O 1
ATOM 669 N N . ALA A 1 85 ? -4.755 -6.203 13.876 1.00 64.94 85 ALA A N 1
ATOM 670 C CA . ALA A 1 85 ? -4.116 -5.151 13.094 1.00 64.94 85 ALA A CA 1
ATOM 671 C C . ALA A 1 85 ? -3.399 -5.627 11.826 1.00 64.94 85 ALA A C 1
ATOM 673 O O . ALA A 1 85 ? -2.679 -4.845 11.204 1.00 64.94 85 ALA A O 1
ATOM 674 N N . SER A 1 86 ? -3.546 -6.885 11.415 1.00 80.50 86 SER A N 1
ATOM 675 C CA . SER A 1 86 ? -2.918 -7.330 10.170 1.00 80.50 86 SER A CA 1
ATOM 676 C C . SER A 1 86 ? -3.558 -6.625 8.969 1.00 80.50 86 SER A C 1
ATOM 678 O O . SER A 1 86 ? -4.776 -6.469 8.880 1.00 80.50 86 SER A O 1
ATOM 680 N N . VAL A 1 87 ? -2.726 -6.110 8.062 1.00 87.69 87 VAL A N 1
ATOM 681 C CA . VAL A 1 87 ? -3.203 -5.505 6.812 1.00 87.69 87 VAL A CA 1
ATOM 682 C C . VAL A 1 87 ? -3.911 -6.593 5.998 1.00 87.69 87 VAL A C 1
ATOM 684 O O . VAL A 1 87 ? -3.367 -7.695 5.898 1.00 87.69 87 VAL A O 1
ATOM 687 N N . PRO A 1 88 ? -5.078 -6.318 5.382 1.00 91.12 88 PRO A N 1
ATOM 688 C CA . PRO A 1 88 ? -5.769 -7.309 4.566 1.00 91.12 88 PRO A CA 1
ATOM 689 C C . PRO A 1 88 ? -4.843 -7.924 3.509 1.00 91.12 88 PRO A C 1
ATOM 691 O O . PRO A 1 88 ? -4.186 -7.203 2.753 1.00 91.12 88 PRO A O 1
ATOM 694 N N . GLN A 1 89 ? -4.805 -9.258 3.432 1.00 91.75 89 GLN A N 1
ATOM 695 C CA . GLN A 1 89 ? -3.888 -9.977 2.537 1.00 91.75 89 GLN A CA 1
ATOM 696 C C . GLN A 1 89 ? -4.106 -9.620 1.058 1.00 91.75 89 GLN A C 1
ATOM 698 O O . GLN A 1 89 ? -3.159 -9.621 0.269 1.00 91.75 89 GLN A O 1
ATOM 703 N N . SER A 1 90 ? -5.339 -9.272 0.681 1.00 92.50 90 SER A N 1
ATOM 704 C CA . SER A 1 90 ? -5.680 -8.759 -0.650 1.00 92.50 90 SER A CA 1
ATOM 705 C C . SER A 1 90 ? -4.919 -7.470 -0.977 1.00 92.50 90 SER A C 1
ATOM 707 O O . SER A 1 90 ? -4.326 -7.364 -2.049 1.00 92.50 90 SER A O 1
ATOM 709 N N . THR A 1 91 ? -4.855 -6.530 -0.031 1.00 93.81 91 THR A N 1
ATOM 710 C CA . THR A 1 91 ? -4.104 -5.272 -0.152 1.00 93.81 91 THR A CA 1
ATOM 711 C C . THR A 1 91 ? -2.604 -5.520 -0.283 1.00 93.81 91 THR A C 1
ATOM 713 O O . THR A 1 91 ? -1.949 -4.904 -1.123 1.00 93.81 91 THR A O 1
ATOM 716 N N . VAL A 1 92 ? -2.054 -6.439 0.520 1.00 93.69 92 VAL A N 1
ATOM 717 C CA . VAL A 1 92 ? -0.633 -6.822 0.437 1.00 93.69 92 VAL A CA 1
ATOM 718 C C . VAL A 1 92 ? -0.323 -7.393 -0.946 1.00 93.69 92 VAL A C 1
ATOM 720 O O . VAL A 1 92 ? 0.584 -6.915 -1.625 1.00 93.69 92 VAL A O 1
ATOM 723 N N . SER A 1 93 ? -1.138 -8.345 -1.400 1.00 95.56 93 SER A N 1
ATOM 724 C CA . SER A 1 93 ? -0.961 -9.015 -2.691 1.00 95.56 93 SER A CA 1
ATOM 725 C C . SER A 1 93 ? -1.051 -8.034 -3.869 1.00 95.56 93 SER A C 1
ATOM 727 O O . SER A 1 93 ? -0.245 -8.101 -4.796 1.00 95.56 93 SER A O 1
ATOM 729 N N . GLU A 1 94 ? -1.985 -7.077 -3.832 1.00 96.06 94 GLU A N 1
ATOM 730 C CA . GLU A 1 94 ? -2.111 -6.041 -4.867 1.00 96.06 94 GLU A CA 1
ATOM 731 C C . GLU A 1 94 ? -0.872 -5.133 -4.934 1.00 96.06 94 GLU A C 1
ATOM 733 O O . GLU A 1 94 ? -0.379 -4.815 -6.024 1.00 96.06 94 GLU A O 1
ATOM 738 N N . LEU A 1 95 ? -0.348 -4.714 -3.778 1.00 94.69 95 LEU A N 1
ATOM 739 C CA . LEU A 1 95 ? 0.853 -3.883 -3.712 1.00 94.69 95 LEU A CA 1
ATOM 740 C C . LEU A 1 95 ? 2.081 -4.635 -4.219 1.00 94.69 95 LEU A C 1
ATOM 742 O O . LEU A 1 95 ? 2.844 -4.074 -5.006 1.00 94.69 95 LEU A O 1
ATOM 746 N N . GLU A 1 96 ? 2.246 -5.899 -3.829 1.00 95.12 96 GLU A N 1
ATOM 747 C CA . GLU A 1 96 ? 3.332 -6.747 -4.319 1.00 95.12 96 GLU A CA 1
ATOM 748 C C . GLU A 1 96 ? 3.307 -6.882 -5.840 1.00 95.12 96 GLU A C 1
ATOM 750 O O . GLU A 1 96 ? 4.340 -6.686 -6.480 1.00 95.12 96 GLU A O 1
ATOM 755 N N . LEU A 1 97 ? 2.140 -7.146 -6.436 1.00 95.94 97 LEU A N 1
ATOM 756 C CA . LEU A 1 97 ? 2.001 -7.236 -7.892 1.00 95.94 97 LEU A CA 1
ATOM 757 C C . LEU A 1 97 ? 2.436 -5.938 -8.584 1.00 95.94 97 LEU A C 1
ATOM 759 O O . LEU A 1 97 ? 3.169 -5.970 -9.572 1.00 95.94 97 LEU A O 1
ATOM 763 N N . LYS A 1 98 ? 2.043 -4.777 -8.048 1.00 95.56 98 LYS A N 1
ATOM 764 C CA . LYS A 1 98 ? 2.428 -3.475 -8.617 1.00 95.56 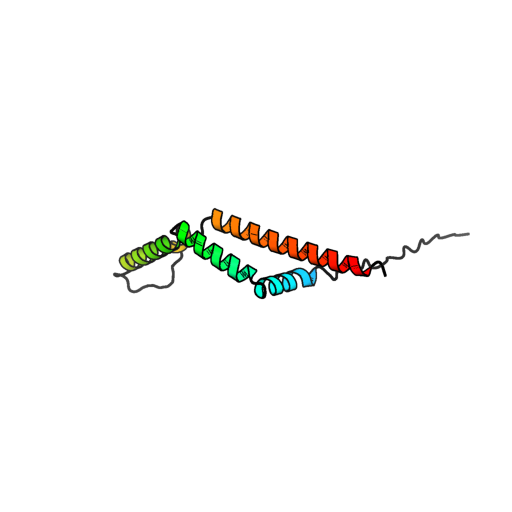98 LYS A CA 1
ATOM 765 C C . LYS A 1 98 ? 3.910 -3.144 -8.415 1.00 95.56 98 LYS A C 1
ATOM 767 O O . LYS A 1 98 ? 4.454 -2.378 -9.214 1.00 95.56 98 LYS A O 1
ATOM 772 N N . ILE A 1 99 ? 4.543 -3.668 -7.364 1.00 94.00 99 ILE A N 1
ATOM 773 C CA . ILE A 1 99 ? 5.989 -3.547 -7.132 1.00 94.00 99 ILE A CA 1
ATOM 774 C C . ILE A 1 99 ? 6.753 -4.446 -8.105 1.00 94.00 99 ILE A C 1
ATOM 776 O O . ILE A 1 99 ? 7.676 -3.955 -8.749 1.00 94.00 99 ILE A O 1
ATOM 780 N N . ARG A 1 100 ? 6.341 -5.710 -8.274 1.00 94.06 100 ARG A N 1
ATOM 781 C CA . ARG A 1 100 ? 6.945 -6.638 -9.248 1.00 94.06 100 ARG A CA 1
ATOM 782 C C . ARG A 1 100 ? 6.894 -6.057 -10.658 1.00 94.06 100 ARG A C 1
ATOM 784 O O . ARG A 1 100 ? 7.939 -5.849 -11.252 1.00 94.06 100 ARG A O 1
ATOM 791 N N . ALA A 1 101 ? 5.722 -5.594 -11.096 1.00 93.88 101 ALA A N 1
ATOM 792 C CA . ALA A 1 101 ? 5.576 -4.943 -12.399 1.00 93.88 101 ALA A CA 1
ATOM 793 C C . ALA A 1 101 ? 6.478 -3.702 -12.576 1.00 93.88 101 ALA A C 1
ATOM 795 O O . ALA A 1 101 ? 6.936 -3.414 -13.679 1.00 93.88 101 ALA A O 1
ATOM 796 N N . PHE A 1 102 ? 6.745 -2.940 -11.506 1.00 92.88 102 PHE A N 1
ATOM 797 C CA . PHE A 1 102 ? 7.698 -1.827 -11.565 1.00 92.88 102 PHE A CA 1
ATOM 798 C C . PHE A 1 102 ? 9.142 -2.315 -11.721 1.00 92.88 102 PHE A C 1
ATOM 800 O O . PHE A 1 102 ? 9.908 -1.700 -12.464 1.00 92.88 102 PHE A O 1
ATOM 807 N N . ILE A 1 103 ? 9.516 -3.374 -11.004 1.00 91.69 103 ILE A N 1
ATOM 808 C CA . ILE A 1 103 ? 10.847 -3.977 -11.077 1.00 91.69 103 ILE A CA 1
ATOM 809 C C . ILE A 1 103 ? 11.080 -4.532 -12.482 1.00 91.69 103 ILE A C 1
ATOM 811 O O . ILE A 1 103 ? 12.035 -4.101 -13.124 1.00 91.69 103 ILE A O 1
ATOM 815 N N . ASP A 1 104 ? 10.169 -5.367 -12.983 1.00 90.69 104 ASP A N 1
ATOM 816 C CA . ASP A 1 104 ? 10.259 -6.009 -14.300 1.00 90.69 104 ASP A CA 1
ATOM 817 C C . ASP A 1 104 ? 10.435 -4.957 -15.403 1.00 90.69 104 ASP A C 1
ATOM 819 O O . ASP A 1 104 ? 11.423 -4.968 -16.137 1.00 90.69 104 ASP A O 1
ATOM 823 N N . HIS A 1 105 ? 9.583 -3.926 -15.405 1.00 88.88 105 HIS A N 1
ATOM 824 C CA . HIS A 1 105 ? 9.685 -2.813 -16.350 1.00 88.88 105 HIS A CA 1
ATOM 825 C C . HIS A 1 105 ? 11.030 -2.067 -16.280 1.00 88.88 105 HIS A C 1
ATOM 827 O O . HIS A 1 105 ? 11.514 -1.529 -17.277 1.00 88.88 105 HIS A O 1
ATOM 833 N N . ASN A 1 106 ? 11.649 -1.962 -15.102 1.00 86.75 106 ASN A N 1
ATOM 834 C CA . ASN A 1 106 ? 12.940 -1.287 -14.967 1.00 86.75 106 ASN A CA 1
ATOM 835 C C . ASN A 1 106 ? 14.123 -2.177 -15.349 1.00 86.75 106 ASN A C 1
ATOM 837 O O . ASN A 1 106 ? 15.141 -1.626 -15.774 1.00 86.75 106 ASN A O 1
ATOM 841 N N . ILE A 1 107 ? 13.996 -3.496 -15.202 1.00 86.38 107 ILE A N 1
ATOM 842 C CA . ILE A 1 107 ? 14.996 -4.472 -15.642 1.00 86.38 107 ILE A CA 1
ATOM 843 C C . ILE A 1 107 ? 15.012 -4.526 -17.173 1.00 86.38 107 ILE A C 1
ATOM 845 O O . ILE A 1 107 ? 16.057 -4.251 -17.762 1.00 86.38 107 ILE A O 1
ATOM 849 N N . GLU A 1 108 ? 13.854 -4.711 -17.814 1.00 82.12 108 GLU A N 1
ATOM 850 C CA . GLU A 1 108 ? 13.717 -4.738 -19.282 1.00 82.12 108 GLU A CA 1
ATOM 851 C C . GLU A 1 108 ? 14.293 -3.469 -19.938 1.00 82.12 108 GLU A C 1
ATOM 853 O O . GLU A 1 108 ? 15.055 -3.518 -20.905 1.00 82.12 108 GLU A O 1
ATOM 858 N N . ASN A 1 109 ? 14.008 -2.300 -19.356 1.00 74.94 109 ASN A N 1
ATOM 859 C CA . ASN A 1 109 ? 14.548 -1.024 -19.828 1.00 74.94 109 ASN A CA 1
ATOM 860 C C . ASN A 1 109 ? 16.067 -0.869 -19.625 1.00 74.94 109 ASN A C 1
ATOM 862 O O . ASN A 1 109 ? 16.684 -0.011 -20.263 1.00 74.94 109 ASN A O 1
ATOM 866 N N . CYS A 1 110 ? 16.682 -1.611 -18.702 1.00 67.50 110 CYS A N 1
ATOM 867 C CA . CYS A 1 110 ? 18.137 -1.612 -18.544 1.00 67.50 110 CYS A CA 1
ATOM 868 C C . CYS A 1 110 ? 18.804 -2.502 -19.597 1.00 67.50 110 CYS A C 1
ATOM 870 O O . CYS A 1 110 ? 19.821 -2.095 -20.155 1.00 67.50 110 CYS A O 1
ATOM 872 N N . GLU A 1 111 ? 18.211 -3.650 -19.916 1.00 63.69 111 GLU A N 1
ATOM 873 C CA . GLU A 1 111 ? 18.714 -4.569 -20.942 1.00 63.69 111 GLU A CA 1
ATOM 874 C C . GLU A 1 111 ? 18.622 -3.953 -22.344 1.00 63.69 111 GLU A C 1
ATOM 876 O O . GLU A 1 111 ? 19.621 -3.902 -23.063 1.00 63.69 111 GLU A O 1
ATOM 881 N N . ALA A 1 112 ? 17.482 -3.343 -22.688 1.00 61.47 112 ALA A N 1
ATOM 882 C CA . ALA A 1 112 ? 17.280 -2.689 -23.983 1.00 61.47 112 ALA A CA 1
ATOM 883 C C . ALA A 1 112 ? 18.283 -1.548 -24.261 1.00 61.47 112 ALA A C 1
ATOM 885 O O . ALA A 1 112 ? 18.676 -1.316 -25.405 1.00 61.47 112 ALA A O 1
ATOM 886 N N . ARG A 1 113 ? 18.728 -0.835 -23.216 1.00 56.78 113 ARG A N 1
ATOM 887 C CA . ARG A 1 113 ? 19.718 0.254 -23.330 1.00 56.78 113 ARG A CA 1
ATOM 888 C C . ARG A 1 113 ? 21.156 -0.242 -23.445 1.00 56.78 113 ARG A C 1
ATOM 890 O O . ARG A 1 113 ? 21.989 0.500 -23.955 1.00 56.78 113 ARG A O 1
ATOM 897 N N . SER A 1 114 ? 21.457 -1.451 -22.979 1.00 57.78 114 SER A N 1
ATOM 898 C CA . SER A 1 114 ? 22.773 -2.071 -23.167 1.00 57.78 114 SER A CA 1
ATOM 899 C C . SER A 1 114 ? 22.924 -2.637 -24.581 1.00 57.78 114 SER A C 1
ATOM 901 O O . SER A 1 114 ? 23.994 -2.525 -25.173 1.00 57.78 114 SER A O 1
ATOM 903 N N . SER A 1 115 ? 21.843 -3.157 -25.169 1.00 57.38 115 SER A N 1
ATOM 904 C CA . SER A 1 115 ? 21.844 -3.711 -26.531 1.00 57.38 115 SER A CA 1
ATOM 905 C C . SER A 1 115 ? 21.912 -2.660 -27.647 1.00 57.38 115 SER A C 1
ATOM 907 O O . SER A 1 115 ? 22.213 -3.004 -28.787 1.00 57.38 115 SER A O 1
ATOM 909 N N . SER A 1 116 ? 21.655 -1.377 -27.359 1.00 51.44 116 SER A N 1
ATOM 910 C CA . SER A 1 116 ? 21.700 -0.319 -28.382 1.00 51.44 116 SER A CA 1
ATOM 911 C C . SER A 1 116 ? 23.118 0.128 -28.760 1.00 51.44 116 SER A C 1
ATOM 913 O O . SER A 1 116 ? 23.270 0.863 -29.728 1.00 51.44 116 SER A O 1
ATOM 915 N N . TRP A 1 117 ? 24.146 -0.281 -28.008 1.00 50.12 117 TRP A N 1
ATOM 916 C CA . TRP A 1 117 ? 25.541 0.130 -28.233 1.00 50.12 117 TRP A CA 1
ATOM 917 C C . TRP A 1 117 ? 26.406 -0.939 -28.909 1.00 50.12 117 TRP A C 1
ATOM 919 O O . TRP A 1 117 ? 27.527 -0.641 -29.301 1.00 50.12 117 TRP A O 1
ATOM 929 N N . THR A 1 118 ? 25.910 -2.166 -29.086 1.00 53.50 118 THR A N 1
ATOM 930 C CA . THR A 1 118 ? 26.683 -3.273 -29.685 1.00 53.50 118 THR A CA 1
ATOM 931 C C . THR A 1 118 ? 26.611 -3.348 -31.215 1.00 53.50 118 THR A C 1
ATOM 933 O O . THR A 1 118 ? 27.164 -4.279 -31.786 1.00 53.50 118 THR A O 1
ATOM 936 N N . ASN A 1 119 ? 25.963 -2.386 -31.883 1.00 47.88 119 ASN A N 1
ATOM 937 C CA . ASN A 1 119 ? 25.798 -2.351 -33.347 1.00 47.88 119 ASN A CA 1
ATOM 938 C C . ASN A 1 119 ? 26.363 -1.072 -34.012 1.00 47.88 119 ASN A C 1
ATOM 940 O O . ASN A 1 119 ? 25.853 -0.657 -35.053 1.00 47.88 119 ASN A O 1
ATOM 944 N N . MET A 1 120 ? 27.383 -0.435 -33.425 1.00 41.72 120 MET A N 1
ATOM 945 C CA . MET A 1 120 ? 28.139 0.656 -34.067 1.00 41.72 120 MET A CA 1
ATOM 946 C C . MET A 1 120 ? 29.575 0.244 -34.364 1.00 41.72 120 MET A C 1
ATOM 948 O O . MET A 1 120 ? 30.193 -0.380 -33.475 1.00 41.72 120 MET A O 1
#

Radius of gyration: 27.09 Å; chains: 1; bounding box: 72×48×70 Å

pLDDT: mean 73.89, std 19.72, range [39.81, 96.44]

Sequence (120 aa):
MERNLAMESKEHPTSHNLCDTDLAPRLTRRFLTSNKRLQLKGLLKERLIEYGWIEGIKAQCKEMKDTFTGTTQMTANCSSLSVVASVPQSTVSELELKIRAFIDHNIENCEARSSSWTNM